Protein AF-A0A6I8Q903-F1 (afdb_monomer_lite)

Sequence (90 aa):
MPSLLGKFLVLFFIILAVSFDCSGAPSEPMHPGDQASPEQLAKYYDDWWQYITFITRPSSKVEFTEFIESLLNILLKIGLNPNLSLHINI

Structure (mmCIF, N/CA/C/O backbone):
data_AF-A0A6I8Q903-F1
#
_entry.id   AF-A0A6I8Q903-F1
#
loop_
_atom_site.group_PDB
_atom_site.id
_atom_site.type_symbol
_atom_site.label_atom_id
_atom_site.label_alt_id
_atom_site.label_comp_id
_atom_site.label_asym_id
_atom_site.label_entity_id
_atom_site.label_seq_id
_atom_site.pdbx_PDB_ins_code
_atom_site.Cartn_x
_atom_site.Cartn_y
_atom_site.Cartn_z
_atom_site.occupancy
_atom_site.B_iso_or_equiv
_atom_site.auth_seq_id
_atom_site.auth_comp_id
_atom_site.auth_asym_id
_atom_site.auth_atom_id
_atom_site.pdbx_PDB_model_num
ATOM 1 N N . MET A 1 1 ? 23.112 12.159 -28.913 1.00 55.84 1 MET A N 1
ATOM 2 C CA . MET A 1 1 ? 21.633 12.206 -28.870 1.00 55.84 1 MET A CA 1
ATOM 3 C C . MET A 1 1 ? 21.154 10.907 -28.244 1.00 55.84 1 MET A C 1
ATOM 5 O O . MET A 1 1 ? 21.521 9.870 -28.786 1.00 55.84 1 MET A O 1
ATOM 9 N N . PRO A 1 2 ? 20.437 10.912 -27.105 1.00 56.59 2 PRO A N 1
ATOM 10 C CA . PRO A 1 2 ? 19.921 9.665 -26.554 1.00 56.59 2 PRO A CA 1
ATOM 11 C C . PRO A 1 2 ? 18.991 9.031 -27.587 1.00 56.59 2 PRO A C 1
ATOM 13 O O . PRO A 1 2 ? 18.134 9.722 -28.150 1.00 56.59 2 PRO A O 1
ATOM 16 N N . SER A 1 3 ? 19.218 7.748 -27.873 1.00 81.12 3 SER A N 1
ATOM 17 C CA . SER A 1 3 ? 18.399 6.984 -28.809 1.00 81.12 3 SER A CA 1
ATOM 18 C C . SER A 1 3 ? 16.935 7.060 -28.374 1.00 81.12 3 SER A C 1
ATOM 20 O O . SER A 1 3 ? 16.628 7.131 -27.181 1.00 81.12 3 SER A O 1
ATOM 22 N N . LEU A 1 4 ? 16.020 7.075 -29.344 1.00 81.44 4 LEU A N 1
ATOM 23 C CA . LEU A 1 4 ? 14.580 7.123 -29.079 1.00 81.44 4 LEU A CA 1
ATOM 24 C C . LEU A 1 4 ? 14.168 6.007 -28.096 1.00 81.44 4 LEU A C 1
ATOM 26 O O . LEU A 1 4 ? 13.431 6.256 -27.148 1.00 81.44 4 LEU A O 1
ATOM 30 N N . LEU A 1 5 ? 14.758 4.818 -28.261 1.00 79.69 5 LEU A N 1
ATOM 31 C CA . LEU A 1 5 ? 14.590 3.659 -27.384 1.00 79.69 5 LEU A CA 1
ATOM 32 C C . LEU A 1 5 ? 15.009 3.932 -25.929 1.00 79.69 5 LEU A C 1
ATOM 34 O O . LEU A 1 5 ? 14.297 3.551 -25.005 1.00 79.69 5 LEU A O 1
ATOM 38 N N . GLY A 1 6 ? 16.125 4.635 -25.713 1.00 78.25 6 GLY A N 1
ATOM 39 C CA . GLY A 1 6 ? 16.589 4.985 -24.369 1.00 78.25 6 GLY A CA 1
ATOM 40 C C . GLY A 1 6 ? 15.624 5.918 -23.635 1.00 78.25 6 GLY A C 1
ATOM 41 O O . GLY A 1 6 ? 15.409 5.769 -22.437 1.00 78.25 6 GLY A O 1
ATOM 42 N N . LYS A 1 7 ? 14.974 6.839 -24.357 1.00 81.38 7 LYS A N 1
ATOM 43 C CA . LYS A 1 7 ? 13.963 7.737 -23.774 1.00 81.38 7 LYS A CA 1
ATOM 44 C C . LYS A 1 7 ? 12.697 6.983 -23.362 1.00 81.38 7 LYS A C 1
ATOM 46 O O . LYS A 1 7 ? 12.144 7.273 -22.305 1.00 81.38 7 LYS A O 1
ATOM 51 N N . PHE A 1 8 ? 12.270 6.006 -24.165 1.00 83.25 8 PHE A N 1
ATOM 52 C CA . PHE A 1 8 ? 11.137 5.141 -23.826 1.00 83.25 8 PHE A CA 1
ATOM 53 C C . PHE A 1 8 ? 11.417 4.286 -22.594 1.00 83.25 8 PHE A C 1
ATOM 55 O O . PHE A 1 8 ? 10.564 4.204 -21.717 1.00 83.25 8 PHE A O 1
ATOM 62 N N . LEU A 1 9 ? 12.618 3.713 -22.491 1.00 84.06 9 LEU A N 1
ATOM 63 C CA . LEU A 1 9 ? 13.035 2.951 -21.313 1.00 84.06 9 LEU A CA 1
ATOM 64 C C . LEU A 1 9 ? 12.992 3.802 -20.041 1.00 84.06 9 LEU A C 1
ATOM 66 O O . LEU A 1 9 ? 12.429 3.376 -19.039 1.00 84.06 9 LEU A O 1
ATOM 70 N N . VAL A 1 10 ? 13.523 5.026 -20.092 1.00 81.56 10 VAL A N 1
ATOM 71 C CA . VAL A 1 10 ? 13.499 5.941 -18.940 1.00 81.56 10 VAL A CA 1
ATOM 72 C C . VAL A 1 10 ? 12.066 6.298 -18.538 1.00 81.56 10 VAL A C 1
ATOM 74 O O . VAL A 1 10 ? 11.732 6.217 -17.360 1.00 81.56 10 VAL A O 1
ATOM 77 N N . LEU A 1 11 ? 11.200 6.637 -19.496 1.00 83.94 11 LEU A N 1
ATOM 78 C CA . LEU A 1 11 ? 9.788 6.924 -19.216 1.00 83.94 11 LEU A CA 1
ATOM 79 C C . LEU A 1 11 ? 9.059 5.715 -18.624 1.00 83.94 11 LEU A C 1
ATOM 81 O O . LEU A 1 11 ? 8.297 5.866 -17.675 1.00 83.94 11 LEU A O 1
ATOM 85 N N . PHE A 1 12 ? 9.327 4.520 -19.146 1.00 82.94 12 PHE A N 1
ATOM 86 C CA . PHE A 1 12 ? 8.751 3.277 -18.649 1.00 82.94 12 PHE A CA 1
ATOM 87 C C . PHE A 1 12 ? 9.142 3.009 -17.189 1.00 82.94 12 PHE A C 1
ATOM 89 O O . PHE A 1 12 ? 8.271 2.738 -16.366 1.00 82.94 12 PHE A O 1
ATOM 96 N N . PHE A 1 13 ? 10.421 3.174 -16.834 1.00 78.19 13 PHE A N 1
ATOM 97 C CA . PHE A 1 13 ? 10.871 3.039 -15.445 1.00 78.19 13 PHE A CA 1
ATOM 98 C C . PHE A 1 13 ? 10.284 4.108 -14.517 1.00 78.19 13 PHE A C 1
ATOM 100 O O . PHE A 1 13 ? 9.971 3.794 -13.374 1.00 78.19 13 PHE A O 1
ATOM 107 N N . ILE A 1 14 ? 10.087 5.341 -14.994 1.00 79.44 14 ILE A N 1
ATOM 108 C CA . ILE A 1 14 ? 9.428 6.399 -14.212 1.00 79.44 14 ILE A CA 1
ATOM 109 C C . ILE A 1 14 ? 7.957 6.046 -13.951 1.00 79.44 14 ILE A C 1
ATOM 111 O O . ILE A 1 14 ? 7.491 6.186 -12.824 1.00 79.44 14 ILE A O 1
ATOM 115 N N . ILE A 1 15 ? 7.237 5.551 -14.961 1.00 78.69 15 ILE A N 1
ATOM 116 C CA . ILE A 1 15 ? 5.835 5.125 -14.822 1.00 78.69 15 ILE A CA 1
ATOM 117 C C . ILE A 1 15 ? 5.723 3.954 -13.840 1.00 78.69 15 ILE A C 1
ATOM 119 O O . ILE A 1 15 ? 4.842 3.959 -12.981 1.00 78.69 15 ILE A O 1
ATOM 123 N N . LEU A 1 16 ? 6.634 2.981 -13.921 1.00 72.62 16 LEU A N 1
ATOM 124 C CA . LEU A 1 16 ? 6.688 1.881 -12.960 1.00 72.62 16 LEU A CA 1
ATOM 125 C C . LEU A 1 16 ? 6.996 2.379 -11.548 1.00 72.62 16 LEU A C 1
ATOM 127 O O . LEU A 1 16 ? 6.281 2.020 -10.623 1.00 72.62 16 LEU A O 1
ATOM 131 N N . ALA A 1 17 ? 7.997 3.244 -11.378 1.00 66.44 17 ALA A N 1
ATOM 132 C CA . ALA A 1 17 ? 8.364 3.788 -10.072 1.00 66.44 17 ALA A CA 1
ATOM 133 C C . ALA A 1 17 ? 7.220 4.582 -9.419 1.00 66.44 17 ALA A C 1
ATOM 135 O O . ALA A 1 17 ? 7.021 4.470 -8.217 1.00 66.44 17 ALA A O 1
ATOM 136 N N . VAL A 1 18 ? 6.443 5.330 -10.210 1.00 66.12 18 VAL A N 1
ATOM 137 C CA . VAL A 1 18 ? 5.235 6.034 -9.741 1.00 66.12 18 VAL A CA 1
ATOM 138 C C . VAL A 1 18 ? 4.095 5.064 -9.417 1.00 66.12 18 VAL A C 1
ATOM 140 O O . VAL A 1 18 ? 3.306 5.327 -8.520 1.00 66.12 18 VAL A O 1
ATOM 143 N N . SER A 1 19 ? 4.001 3.938 -10.126 1.00 64.88 19 SER A N 1
ATOM 144 C CA . SER A 1 19 ? 2.975 2.916 -9.861 1.00 64.88 19 SER A CA 1
ATOM 145 C C . SER A 1 19 ? 3.285 2.088 -8.607 1.00 64.88 19 SER A C 1
ATOM 147 O O . SER A 1 19 ? 2.369 1.571 -7.971 1.00 64.88 19 SER A O 1
ATOM 149 N N . PHE A 1 20 ? 4.560 2.000 -8.216 1.00 60.28 20 PHE A N 1
ATOM 150 C CA . PHE A 1 20 ? 4.997 1.491 -6.915 1.00 60.28 20 PHE A CA 1
ATOM 151 C C . PHE A 1 20 ? 4.872 2.581 -5.846 1.00 60.28 20 PHE A C 1
ATOM 153 O O . PHE A 1 20 ? 5.845 2.968 -5.198 1.00 60.28 20 PHE A O 1
ATOM 160 N N . ASP A 1 21 ? 3.649 3.067 -5.645 1.00 48.84 21 ASP A N 1
ATOM 161 C CA . ASP A 1 21 ? 3.320 3.858 -4.469 1.00 48.84 21 ASP A CA 1
ATOM 162 C C . ASP A 1 21 ? 3.445 2.927 -3.256 1.00 48.84 21 ASP A C 1
ATOM 164 O O . ASP A 1 21 ? 2.614 2.048 -3.001 1.00 48.84 21 ASP A O 1
ATOM 168 N N . CYS A 1 22 ? 4.581 3.035 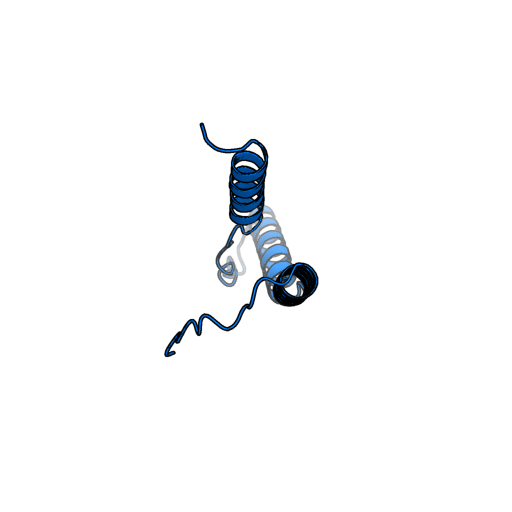-2.568 1.00 50.34 22 CYS A N 1
ATOM 169 C CA . CYS A 1 22 ? 4.863 2.305 -1.346 1.00 50.34 22 CYS A CA 1
ATOM 170 C C . CYS A 1 22 ? 4.048 2.968 -0.235 1.00 50.34 22 CYS A C 1
ATOM 172 O O . CYS A 1 22 ? 4.579 3.688 0.611 1.00 50.34 22 CYS A O 1
ATOM 174 N N . SER A 1 23 ? 2.731 2.769 -0.277 1.00 58.12 23 SER A N 1
ATOM 175 C CA . SER A 1 23 ? 1.856 3.145 0.818 1.00 58.12 23 SER A CA 1
ATOM 176 C C . SER A 1 23 ? 2.278 2.273 1.995 1.00 58.12 23 SER A C 1
ATOM 178 O O . SER A 1 23 ? 2.006 1.070 2.020 1.00 58.12 23 SER A O 1
ATOM 180 N N . GLY A 1 24 ? 3.041 2.858 2.922 1.00 58.59 24 GLY A N 1
ATOM 181 C CA . GLY A 1 24 ? 3.404 2.205 4.174 1.00 58.59 24 GLY A CA 1
ATOM 182 C C . GLY A 1 24 ? 2.145 1.628 4.813 1.00 58.59 24 GLY A C 1
ATOM 183 O O . GLY A 1 24 ? 1.065 2.206 4.671 1.00 58.59 24 GLY A O 1
ATOM 184 N N . ALA A 1 25 ? 2.269 0.461 5.447 1.00 61.19 25 ALA A N 1
ATOM 185 C CA . ALA A 1 25 ? 1.114 -0.212 6.021 1.00 61.19 25 ALA A CA 1
ATOM 186 C C . ALA A 1 25 ? 0.314 0.763 6.900 1.00 61.19 25 ALA A C 1
ATOM 188 O O . ALA A 1 25 ? 0.919 1.402 7.767 1.00 61.19 25 ALA A O 1
ATOM 189 N N . PRO A 1 26 ? -1.005 0.922 6.669 1.00 71.12 26 PRO A N 1
ATOM 190 C CA . PRO A 1 26 ? -1.834 1.746 7.523 1.00 71.12 26 PRO A CA 1
ATOM 191 C C . PRO A 1 26 ? -1.712 1.216 8.951 1.00 71.12 26 PRO A C 1
ATOM 193 O O . PRO A 1 26 ? -1.714 0.007 9.188 1.00 71.12 26 PRO A O 1
ATOM 196 N N . SER A 1 27 ? -1.535 2.128 9.899 1.00 77.19 27 SER A N 1
ATOM 197 C CA . SER A 1 27 ? -1.512 1.799 11.320 1.00 77.19 27 SER A CA 1
ATOM 198 C C . SER A 1 27 ? -2.861 1.224 11.748 1.00 77.19 27 SER A C 1
ATOM 200 O O . SER A 1 27 ? -3.896 1.656 11.241 1.00 77.19 27 SER A O 1
ATOM 202 N N . GLU A 1 28 ? -2.852 0.291 12.701 1.00 83.94 28 GLU A N 1
ATOM 203 C CA . GLU A 1 28 ? -4.079 -0.273 13.268 1.00 83.94 28 GLU A CA 1
ATOM 204 C C . GLU A 1 28 ? -5.001 0.849 13.801 1.00 83.94 28 GLU A C 1
ATOM 206 O O . GLU A 1 28 ? -4.540 1.685 14.590 1.00 83.94 28 GLU A O 1
ATOM 211 N N . PRO A 1 29 ? -6.277 0.915 13.369 1.00 85.69 29 PRO A N 1
ATOM 212 C CA . PRO A 1 29 ? -7.205 1.952 13.812 1.00 85.69 29 PRO A CA 1
ATOM 213 C C . PRO A 1 29 ? -7.529 1.831 15.306 1.00 85.69 29 PRO A C 1
ATOM 215 O O . PRO A 1 29 ? -7.936 0.775 15.793 1.00 85.69 29 PRO A O 1
ATOM 218 N N . MET A 1 30 ? -7.410 2.933 16.048 1.00 86.50 30 MET A N 1
ATOM 219 C CA . MET A 1 30 ? -7.676 2.955 17.490 1.00 86.50 30 MET A CA 1
ATOM 220 C C . MET A 1 30 ? -9.164 3.186 17.779 1.00 86.50 30 MET A C 1
ATOM 222 O O . MET A 1 30 ? -9.781 4.078 17.199 1.00 86.50 30 MET A O 1
ATOM 226 N N . HIS A 1 31 ? -9.746 2.396 18.688 1.00 86.31 31 HIS A N 1
ATOM 227 C CA . HIS A 1 31 ? -11.162 2.519 19.046 1.00 86.31 31 HIS A CA 1
ATOM 228 C C . HIS A 1 31 ? -11.453 3.897 19.675 1.00 86.31 31 HIS A C 1
ATOM 230 O O . HIS A 1 31 ? -10.788 4.259 20.649 1.00 86.31 31 HIS A O 1
ATOM 236 N N . PRO A 1 32 ? -12.444 4.664 19.174 1.00 83.56 32 PRO A N 1
ATOM 237 C CA . PRO A 1 32 ? -12.716 6.029 19.640 1.00 83.56 32 PRO A CA 1
ATOM 238 C C . PRO A 1 32 ? -13.372 6.099 21.035 1.00 83.56 32 PRO A C 1
ATOM 240 O O . PRO A 1 32 ? -13.571 7.190 21.565 1.00 83.56 32 PRO A O 1
ATOM 243 N N . GLY A 1 33 ? -13.66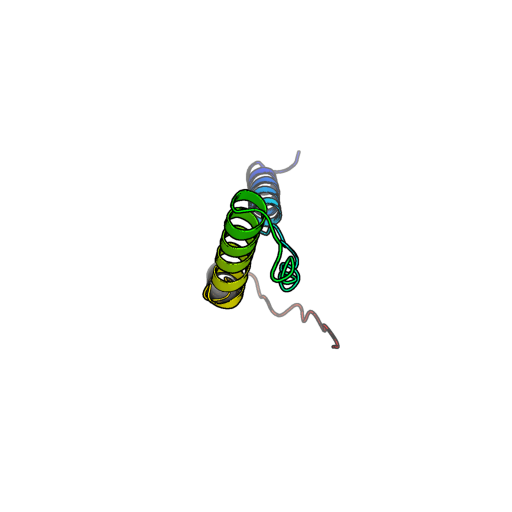7 4.949 21.651 1.00 87.19 33 GLY A N 1
ATOM 244 C CA . GLY A 1 33 ? -14.271 4.822 22.982 1.00 87.19 33 GLY A CA 1
ATOM 245 C C . GLY A 1 33 ? -15.795 4.671 22.939 1.00 87.19 33 GLY A C 1
ATOM 246 O O . GLY A 1 33 ? -16.442 5.024 21.960 1.00 87.19 33 GLY A O 1
ATOM 247 N N . ASP A 1 34 ? -16.386 4.156 24.019 1.00 85.75 34 ASP A N 1
ATOM 248 C CA . ASP A 1 34 ? -17.811 3.767 24.058 1.00 85.75 34 ASP A CA 1
ATOM 249 C C . ASP A 1 34 ? -18.796 4.950 24.056 1.00 85.75 34 ASP A C 1
ATOM 251 O O . ASP A 1 34 ? -20.007 4.761 24.002 1.00 85.75 34 ASP A O 1
ATOM 255 N N . GLN A 1 35 ? -18.286 6.179 24.162 1.00 87.44 35 GLN A N 1
ATOM 256 C CA . GLN A 1 35 ? -19.060 7.426 24.111 1.00 87.44 35 GLN A CA 1
ATOM 257 C C . GLN A 1 35 ? -18.824 8.197 22.800 1.00 87.44 35 GLN A C 1
ATOM 259 O O . GLN A 1 35 ? -19.135 9.386 22.720 1.00 87.44 35 GLN A O 1
ATOM 264 N N . ALA A 1 36 ? -18.230 7.552 21.791 1.00 83.88 36 ALA A N 1
ATOM 265 C CA . ALA A 1 36 ? -17.953 8.168 20.502 1.00 83.88 36 ALA A CA 1
ATOM 266 C C . ALA A 1 36 ? -19.245 8.548 19.764 1.00 83.88 36 ALA A C 1
ATOM 268 O O . ALA A 1 36 ? -20.253 7.837 19.819 1.00 83.88 36 ALA A O 1
ATOM 269 N N . SER A 1 37 ? -19.206 9.668 19.040 1.00 91.12 37 SER A N 1
ATOM 270 C CA . SER A 1 37 ? -20.331 10.071 18.200 1.00 91.12 37 SER A CA 1
ATOM 271 C C . SER A 1 37 ? -20.518 9.093 17.026 1.00 91.12 37 SER A C 1
ATOM 273 O O . SER A 1 37 ? -19.558 8.430 16.613 1.00 91.12 37 SER A O 1
ATOM 275 N N . PRO A 1 38 ? -21.726 9.000 16.442 1.00 90.56 38 PRO A N 1
ATOM 276 C CA . PRO A 1 38 ? -21.976 8.140 15.284 1.00 90.56 38 PRO A CA 1
ATOM 277 C C . PRO A 1 38 ? -21.022 8.411 14.112 1.00 90.56 38 PRO A C 1
ATOM 279 O O . PRO A 1 38 ? -20.611 7.483 13.420 1.00 90.56 38 PRO A O 1
ATOM 282 N N . GLU A 1 39 ? -20.619 9.666 13.918 1.00 91.19 39 GLU A N 1
ATOM 283 C CA . GLU A 1 39 ? -19.677 10.077 12.872 1.00 91.19 39 GLU A CA 1
ATOM 284 C C . GLU A 1 39 ? -18.257 9.568 13.152 1.00 91.19 39 GLU A C 1
ATOM 286 O O . GLU A 1 39 ? -17.546 9.160 12.234 1.00 91.19 39 GLU A O 1
ATOM 291 N N . GLN A 1 40 ? -17.842 9.558 14.423 1.00 89.00 40 GLN A N 1
ATOM 292 C CA . GLN A 1 40 ? -16.546 9.015 14.836 1.00 89.00 40 GLN A CA 1
ATOM 293 C C . GLN A 1 40 ? -16.500 7.493 14.682 1.00 89.00 40 GLN A C 1
ATOM 295 O O . GLN A 1 40 ? -15.486 6.954 14.244 1.00 89.00 40 GLN A O 1
ATOM 300 N N . LEU A 1 41 ? -17.606 6.812 14.987 1.00 91.00 41 LEU A N 1
ATOM 301 C CA . LEU A 1 41 ? -17.770 5.379 14.742 1.00 91.00 41 LEU A CA 1
ATOM 302 C C . LEU A 1 41 ? -17.746 5.049 13.246 1.00 91.00 41 LEU A C 1
ATOM 304 O O . LEU A 1 41 ? -17.043 4.128 12.847 1.00 91.00 41 LEU A O 1
ATOM 308 N N . ALA A 1 42 ? -18.458 5.814 12.414 1.00 90.44 42 ALA A N 1
ATOM 309 C CA . ALA A 1 42 ? -18.445 5.624 10.963 1.00 90.44 42 ALA A CA 1
ATOM 310 C C . ALA A 1 42 ? -17.024 5.748 10.395 1.00 90.44 42 ALA A C 1
ATOM 312 O O . ALA A 1 42 ? -16.560 4.851 9.694 1.00 90.44 42 ALA A O 1
ATOM 313 N N . LYS A 1 43 ? -16.295 6.797 10.796 1.00 89.25 43 LYS A N 1
ATOM 314 C CA . LYS A 1 43 ? -14.895 6.983 10.403 1.00 89.25 43 LYS A CA 1
ATOM 315 C C . LYS A 1 43 ? -13.997 5.834 10.876 1.00 89.25 43 LYS A C 1
ATOM 317 O O . LYS A 1 43 ? -13.161 5.364 10.117 1.00 89.25 43 LYS A O 1
ATOM 322 N N . TYR A 1 44 ? -14.192 5.357 12.104 1.00 90.38 44 TYR A N 1
ATOM 323 C CA . TYR A 1 44 ? -13.455 4.210 12.635 1.00 90.38 44 TYR A CA 1
ATOM 324 C C . TYR A 1 44 ? -13.672 2.940 11.798 1.00 90.38 44 TYR A C 1
ATOM 326 O O . TYR A 1 44 ? -12.716 2.217 11.521 1.00 90.38 44 TYR A O 1
ATOM 334 N N . TYR A 1 45 ? -14.903 2.677 11.353 1.00 89.94 45 TYR A N 1
ATOM 335 C CA . TYR A 1 45 ? -15.192 1.540 10.476 1.00 89.94 45 TYR A CA 1
ATOM 336 C C . TYR A 1 45 ? -14.599 1.699 9.072 1.00 89.94 45 TYR A C 1
ATOM 338 O O . TYR A 1 45 ? -14.118 0.712 8.514 1.00 89.94 45 TYR A O 1
ATOM 346 N N . ASP A 1 46 ? -14.581 2.914 8.522 1.00 89.00 46 ASP A N 1
ATOM 347 C CA . ASP A 1 46 ? -13.924 3.197 7.241 1.00 89.00 46 ASP A CA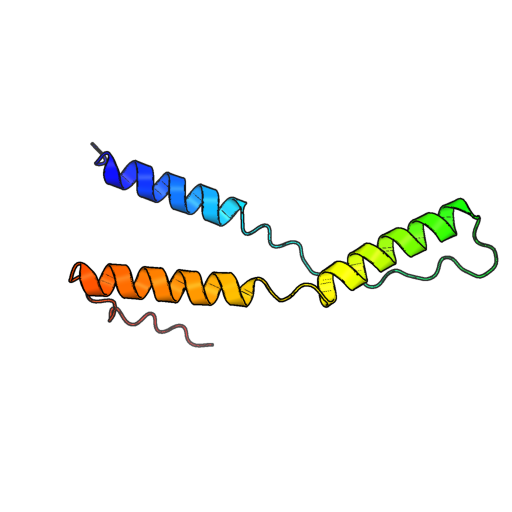 1
ATOM 348 C C . ASP A 1 46 ? -12.409 2.952 7.325 1.00 89.00 46 ASP A C 1
ATOM 350 O O . ASP A 1 46 ? -11.835 2.281 6.460 1.00 89.00 46 ASP A O 1
ATOM 354 N N . ASP A 1 47 ? -11.772 3.419 8.404 1.00 88.38 47 ASP A N 1
ATOM 355 C CA . ASP A 1 47 ? -10.347 3.195 8.668 1.00 88.38 47 ASP A CA 1
ATOM 356 C C . ASP A 1 47 ? -10.048 1.685 8.820 1.00 88.38 47 ASP A C 1
ATOM 358 O O . ASP A 1 47 ? -9.065 1.176 8.272 1.00 88.38 47 ASP A O 1
ATOM 362 N N . TRP A 1 48 ? -10.933 0.926 9.482 1.00 90.19 48 TRP A N 1
ATOM 363 C CA . TRP A 1 48 ? -10.848 -0.541 9.553 1.00 90.19 48 TRP A CA 1
ATOM 364 C C . TRP A 1 48 ? -10.976 -1.217 8.206 1.00 90.19 48 TRP A C 1
ATOM 366 O O . TRP A 1 48 ? -10.223 -2.145 7.905 1.00 90.19 48 TRP A O 1
ATOM 376 N N . TRP A 1 49 ? -11.928 -0.776 7.392 1.00 86.88 49 TRP A N 1
ATOM 377 C CA . TRP A 1 49 ? -12.129 -1.340 6.070 1.00 86.88 49 TRP A CA 1
ATOM 378 C C . TRP A 1 49 ? -10.880 -1.165 5.205 1.00 86.88 49 TRP A C 1
ATOM 380 O O . TRP A 1 49 ? -10.449 -2.109 4.536 1.00 86.88 49 TRP A O 1
ATOM 390 N N . GLN A 1 50 ? -10.243 0.005 5.269 1.00 82.19 50 GLN A N 1
ATOM 391 C CA . GLN A 1 50 ? -8.979 0.267 4.583 1.00 82.19 50 GLN A CA 1
ATOM 392 C C . GLN A 1 50 ? -7.831 -0.583 5.133 1.00 82.19 50 GLN A C 1
ATOM 394 O O . GLN A 1 50 ? -7.090 -1.174 4.346 1.00 82.19 50 GLN A O 1
ATOM 399 N N . TYR A 1 51 ? -7.713 -0.699 6.459 1.00 85.00 51 TYR A N 1
ATOM 400 C CA . TYR A 1 51 ? -6.700 -1.537 7.101 1.00 85.00 51 TYR A CA 1
ATOM 401 C C . TYR A 1 51 ? -6.833 -3.006 6.684 1.00 85.00 51 TYR A C 1
ATOM 403 O O . TYR A 1 51 ? -5.872 -3.600 6.196 1.00 85.00 51 TYR A O 1
ATOM 411 N N . ILE A 1 52 ? -8.043 -3.567 6.781 1.00 84.62 52 ILE A N 1
ATOM 412 C CA . ILE A 1 52 ? -8.356 -4.941 6.367 1.00 84.62 52 ILE A CA 1
ATOM 413 C C . ILE A 1 52 ? -8.054 -5.120 4.884 1.00 84.62 52 ILE A C 1
ATOM 415 O O . ILE A 1 52 ? -7.385 -6.077 4.503 1.00 84.62 52 ILE A O 1
ATOM 419 N N . THR A 1 53 ? -8.497 -4.191 4.039 1.00 83.06 53 THR A N 1
ATOM 420 C CA . THR A 1 53 ? -8.232 -4.237 2.595 1.00 83.06 53 THR A CA 1
ATOM 421 C C . THR A 1 53 ? -6.733 -4.218 2.302 1.00 83.06 53 THR A C 1
ATOM 423 O O . THR A 1 53 ? -6.280 -4.915 1.397 1.00 83.06 53 THR A O 1
ATOM 426 N N . PHE A 1 54 ? -5.944 -3.471 3.074 1.00 80.06 54 PHE A N 1
ATOM 427 C CA . PHE A 1 54 ? -4.495 -3.438 2.929 1.00 80.06 54 PHE A CA 1
ATOM 428 C C . PHE A 1 54 ? -3.838 -4.767 3.332 1.00 80.06 54 PHE A C 1
ATOM 430 O O . PHE A 1 54 ? -3.014 -5.282 2.578 1.00 80.06 54 PHE A O 1
ATOM 437 N N . ILE A 1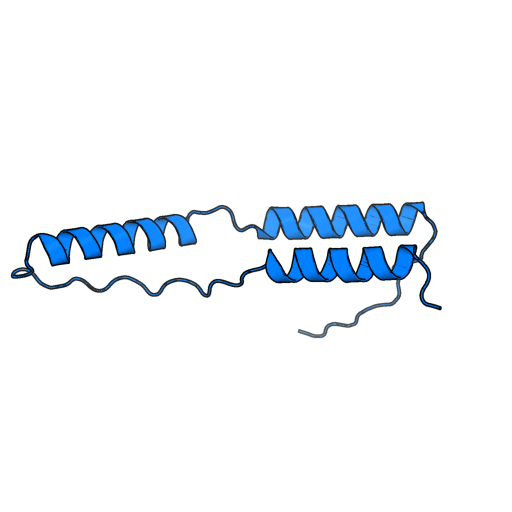 55 ? -4.212 -5.351 4.478 1.00 78.38 55 ILE A N 1
ATOM 438 C CA . ILE A 1 55 ? -3.612 -6.609 4.970 1.00 78.38 55 ILE A CA 1
ATOM 439 C C . ILE A 1 55 ? -4.107 -7.852 4.215 1.00 78.38 55 ILE A C 1
ATOM 441 O O . ILE A 1 55 ? -3.407 -8.862 4.173 1.00 78.38 55 ILE A O 1
ATOM 445 N N . THR A 1 56 ? -5.310 -7.794 3.636 1.00 75.75 56 THR A N 1
ATOM 446 C CA . THR A 1 56 ? -5.921 -8.903 2.881 1.00 75.75 56 THR A CA 1
ATOM 447 C C . THR A 1 56 ? -5.684 -8.803 1.384 1.00 75.75 56 THR A C 1
ATOM 449 O O . THR A 1 56 ? -5.882 -9.797 0.680 1.00 75.75 56 THR A O 1
ATOM 452 N N . ARG A 1 57 ? -5.248 -7.642 0.871 1.00 68.31 57 ARG A N 1
ATOM 453 C CA . ARG A 1 57 ? -4.853 -7.539 -0.530 1.00 68.31 57 ARG A CA 1
ATOM 454 C C . ARG A 1 57 ? -3.746 -8.560 -0.790 1.00 68.31 57 ARG A C 1
ATOM 456 O O . ARG A 1 57 ? -2.737 -8.545 -0.079 1.00 68.31 57 ARG A O 1
ATOM 463 N N . PRO A 1 58 ? -3.895 -9.432 -1.804 1.00 56.47 58 PRO A N 1
ATOM 464 C CA . PRO A 1 58 ? -2.793 -10.273 -2.233 1.00 56.47 58 PRO A CA 1
ATOM 465 C C . PRO A 1 58 ? -1.632 -9.340 -2.542 1.00 56.47 58 PRO A C 1
ATOM 467 O O . PRO A 1 58 ? -1.776 -8.378 -3.298 1.00 56.47 58 PRO A O 1
ATOM 470 N N . SER A 1 59 ? -0.513 -9.563 -1.857 1.00 57.25 59 SER A N 1
ATOM 471 C CA . SER A 1 59 ? 0.651 -8.705 -1.986 1.00 57.25 59 SER A CA 1
ATOM 472 C C . SER A 1 59 ? 0.997 -8.620 -3.472 1.00 57.25 59 SER A C 1
ATOM 474 O O . SER A 1 59 ? 1.288 -9.642 -4.095 1.00 57.25 59 SER A O 1
ATOM 476 N N . SER A 1 60 ? 0.998 -7.411 -4.036 1.00 53.31 60 SER A N 1
ATOM 477 C CA . SER A 1 60 ? 1.469 -7.125 -5.401 1.00 53.31 60 SER A CA 1
ATOM 478 C C . SER A 1 60 ? 2.910 -7.603 -5.648 1.00 53.31 60 SER A C 1
ATOM 480 O O . SER A 1 60 ? 3.406 -7.553 -6.767 1.00 53.31 60 SER A O 1
ATOM 482 N N . LYS A 1 61 ? 3.580 -8.144 -4.620 1.00 51.09 61 LYS A N 1
ATOM 483 C CA . LYS A 1 61 ? 4.756 -9.011 -4.730 1.00 51.09 61 LYS A CA 1
ATOM 484 C C . LYS A 1 61 ? 4.607 -10.106 -5.787 1.00 51.09 61 LYS A C 1
ATOM 486 O O . LYS A 1 61 ? 5.610 -10.397 -6.432 1.00 51.09 61 LYS A O 1
ATOM 491 N N . VAL A 1 62 ? 3.413 -10.680 -5.986 1.00 53.03 62 VAL A N 1
ATOM 492 C CA . VAL A 1 62 ? 3.182 -11.670 -7.059 1.00 53.03 62 VAL A CA 1
ATOM 493 C C . VAL A 1 62 ? 3.359 -11.019 -8.434 1.00 53.03 62 VAL A C 1
ATOM 495 O O . VAL A 1 62 ? 4.104 -11.533 -9.257 1.00 53.03 62 VAL A O 1
ATOM 498 N N . GLU A 1 63 ? 2.808 -9.821 -8.647 1.00 58.22 63 GLU A N 1
ATOM 499 C CA . GLU A 1 63 ? 2.982 -9.092 -9.912 1.00 58.22 63 GLU A CA 1
ATOM 500 C C . GLU A 1 63 ? 4.424 -8.620 -10.127 1.00 58.22 63 GLU A C 1
ATOM 502 O O . GLU A 1 63 ? 4.927 -8.688 -11.244 1.00 58.22 63 GLU A O 1
ATOM 507 N N . PHE A 1 64 ? 5.126 -8.178 -9.078 1.00 55.28 64 PHE A N 1
ATOM 508 C CA . PHE A 1 64 ? 6.525 -7.761 -9.212 1.00 55.28 64 PHE A CA 1
ATOM 509 C C . PHE A 1 64 ? 7.445 -8.939 -9.540 1.00 55.28 64 PHE A C 1
ATOM 511 O O . PHE A 1 64 ? 8.312 -8.812 -10.399 1.00 55.28 64 PHE A O 1
ATOM 518 N N . THR A 1 65 ? 7.259 -10.092 -8.894 1.00 57.84 65 THR A N 1
ATOM 519 C CA . THR A 1 65 ? 8.066 -11.283 -9.205 1.00 57.84 65 THR A CA 1
ATOM 520 C C . THR A 1 65 ? 7.773 -11.806 -10.605 1.00 57.84 65 THR A C 1
ATOM 522 O O . THR A 1 65 ? 8.715 -12.028 -11.359 1.00 57.84 65 THR A O 1
ATOM 525 N N . GLU A 1 66 ? 6.507 -11.888 -11.017 1.00 67.81 66 GLU A N 1
ATOM 526 C CA . GLU A 1 66 ? 6.152 -12.265 -12.393 1.00 67.81 66 GLU A CA 1
ATOM 527 C C . GLU A 1 66 ? 6.666 -11.260 -13.433 1.00 67.81 66 GLU A C 1
ATOM 529 O O . GLU A 1 66 ? 7.128 -11.647 -14.510 1.00 67.81 66 GLU A O 1
ATOM 534 N N . PHE A 1 67 ? 6.656 -9.966 -13.109 1.00 67.44 67 PHE A N 1
ATOM 535 C CA . PHE A 1 67 ? 7.207 -8.920 -13.963 1.00 67.44 67 PHE A CA 1
ATOM 536 C C . PHE A 1 67 ? 8.730 -9.029 -14.110 1.00 67.44 67 PHE A C 1
ATOM 538 O O . PHE A 1 67 ? 9.242 -8.957 -15.229 1.00 67.44 67 PHE A O 1
ATOM 545 N N . ILE A 1 68 ? 9.461 -9.239 -13.011 1.00 70.19 68 ILE A N 1
ATOM 546 C CA . ILE A 1 68 ? 10.917 -9.430 -13.034 1.00 70.19 68 ILE A CA 1
ATOM 547 C C . ILE A 1 68 ? 11.282 -10.711 -13.789 1.00 70.19 68 ILE A C 1
ATOM 549 O O . ILE A 1 68 ? 12.173 -10.670 -14.634 1.00 70.19 68 ILE A O 1
ATOM 553 N N . GLU A 1 69 ? 10.562 -11.811 -13.575 1.00 76.81 69 GLU A N 1
ATOM 554 C CA . GLU A 1 69 ? 10.747 -13.059 -14.326 1.00 76.81 69 GLU A CA 1
ATOM 555 C C . GLU A 1 69 ? 10.455 -12.880 -15.824 1.00 76.81 69 GLU A C 1
ATOM 557 O O . GLU A 1 69 ? 11.192 -13.373 -16.682 1.00 76.81 69 GLU A O 1
ATOM 562 N N . SER A 1 70 ? 9.412 -12.125 -16.174 1.00 73.94 70 SER A N 1
ATOM 563 C CA . SER A 1 70 ? 9.092 -11.785 -17.564 1.00 73.94 70 SER A CA 1
ATOM 564 C C . SER A 1 70 ? 10.198 -10.942 -18.209 1.00 73.94 70 SER A C 1
ATOM 566 O O . SER A 1 70 ? 10.653 -11.252 -19.315 1.00 73.94 70 SER A O 1
ATOM 568 N N . LEU A 1 71 ? 10.711 -9.931 -17.500 1.00 69.38 71 LEU A N 1
ATOM 569 C CA . LEU A 1 71 ? 11.838 -9.121 -17.961 1.00 69.38 71 LEU A CA 1
ATOM 570 C C . LEU A 1 71 ? 13.122 -9.940 -18.108 1.00 69.38 71 LEU A C 1
ATOM 572 O O . LEU A 1 71 ? 13.782 -9.834 -19.140 1.00 69.38 71 LEU A O 1
ATOM 576 N N . LEU A 1 72 ? 13.466 -10.778 -17.129 1.00 75.38 72 LEU A N 1
ATOM 577 C CA . LEU A 1 72 ? 14.630 -11.665 -17.195 1.00 75.38 72 LEU A CA 1
ATOM 578 C C . LEU A 1 72 ? 14.536 -12.602 -18.403 1.00 75.38 72 LEU A C 1
ATOM 580 O O . LEU A 1 72 ? 15.503 -12.739 -19.152 1.00 75.38 72 LEU A O 1
ATOM 584 N N . ASN A 1 73 ? 13.358 -13.170 -18.660 1.00 76.12 73 ASN A N 1
ATOM 585 C CA . ASN A 1 73 ? 13.119 -14.008 -19.832 1.00 76.12 73 ASN A CA 1
ATOM 586 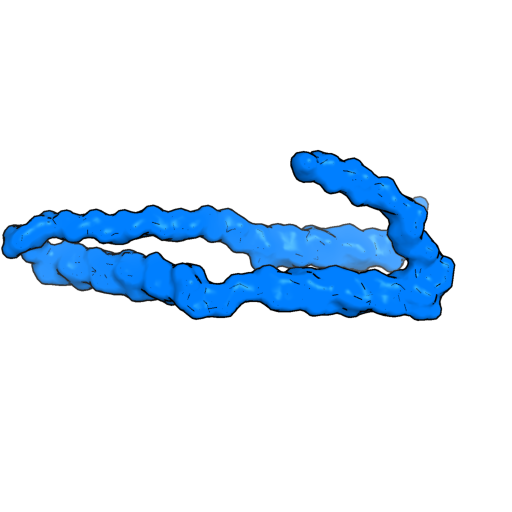C C . ASN A 1 73 ? 13.251 -13.241 -21.155 1.00 76.12 73 ASN A C 1
ATOM 588 O O . ASN A 1 73 ? 13.789 -13.779 -22.126 1.00 76.12 73 ASN A O 1
ATOM 592 N N . ILE A 1 74 ? 12.784 -11.993 -21.222 1.00 73.19 74 ILE A N 1
ATOM 593 C CA . ILE A 1 74 ? 12.964 -11.140 -22.406 1.00 73.19 74 ILE A CA 1
ATOM 594 C C . ILE A 1 74 ? 14.451 -10.835 -22.622 1.00 73.19 74 ILE A C 1
ATOM 596 O O . ILE A 1 74 ? 14.933 -10.979 -23.745 1.00 73.19 74 ILE A O 1
ATOM 600 N N . LEU A 1 75 ? 15.183 -10.477 -21.562 1.00 67.44 75 LEU A N 1
ATOM 601 C CA . LEU A 1 75 ? 16.621 -10.189 -21.605 1.00 67.44 75 LEU A CA 1
ATOM 602 C C . LEU A 1 75 ? 17.437 -11.408 -22.066 1.00 67.44 75 LEU A C 1
ATOM 604 O O . LEU A 1 75 ? 18.296 -11.279 -22.942 1.00 67.44 75 LEU A O 1
ATOM 608 N N . LEU A 1 76 ? 17.100 -12.599 -21.563 1.00 74.31 76 LEU A N 1
ATOM 609 C CA . LEU A 1 76 ? 17.691 -13.863 -22.005 1.00 74.31 76 LEU A CA 1
ATOM 610 C C . LEU A 1 76 ? 17.408 -14.145 -23.489 1.00 74.31 76 LEU A C 1
ATOM 612 O O . LEU A 1 76 ? 18.314 -14.543 -24.221 1.00 74.31 76 LEU A O 1
ATOM 616 N N . LYS A 1 77 ? 16.180 -13.892 -23.965 1.00 70.69 77 LYS A N 1
ATOM 617 C CA . LYS A 1 77 ? 15.790 -14.102 -25.374 1.00 70.69 77 LYS A CA 1
ATOM 618 C C . LYS A 1 77 ? 16.500 -13.169 -26.354 1.00 70.69 77 LYS A C 1
ATOM 620 O O . LYS A 1 77 ? 16.713 -13.560 -27.498 1.00 70.69 77 LYS A O 1
ATOM 625 N N . ILE A 1 78 ? 16.871 -11.962 -25.928 1.00 75.69 78 ILE A N 1
ATOM 626 C CA . ILE A 1 78 ? 17.620 -11.001 -26.757 1.00 75.69 78 ILE A CA 1
ATOM 627 C C . ILE A 1 78 ? 19.147 -11.135 -26.611 1.00 75.69 78 ILE A C 1
ATOM 629 O O . ILE A 1 78 ? 19.884 -10.320 -27.161 1.00 75.69 78 ILE A O 1
ATOM 633 N N . GLY A 1 79 ? 19.630 -12.165 -25.902 1.00 63.00 79 GLY A N 1
ATOM 634 C CA . GLY A 1 79 ? 21.057 -12.484 -25.778 1.00 63.00 79 GLY A CA 1
ATOM 635 C C . GLY A 1 79 ? 21.834 -11.594 -24.801 1.00 63.00 79 GLY A C 1
ATOM 636 O O . GLY A 1 79 ? 23.064 -11.639 -24.784 1.00 63.00 79 GLY A O 1
ATOM 637 N N . LEU A 1 80 ? 21.144 -10.794 -23.981 1.00 57.59 80 LEU A N 1
ATOM 638 C CA . LEU A 1 80 ? 21.762 -10.031 -22.898 1.00 57.59 80 LEU A CA 1
ATOM 639 C C . LEU A 1 80 ? 21.908 -10.947 -21.683 1.00 57.59 80 LEU A C 1
ATOM 641 O O . LEU A 1 80 ? 20.925 -11.352 -21.073 1.00 57.59 80 LEU A O 1
ATOM 645 N N . ASN A 1 81 ? 23.149 -11.302 -21.354 1.00 54.69 81 ASN A N 1
ATOM 646 C CA . ASN A 1 81 ? 23.466 -12.184 -20.237 1.00 54.69 81 ASN A CA 1
ATOM 647 C C . ASN A 1 81 ? 23.151 -11.492 -18.887 1.00 54.69 81 ASN A C 1
ATOM 649 O O . ASN A 1 81 ? 23.821 -10.512 -18.557 1.00 54.69 81 ASN A O 1
ATOM 653 N N . PRO A 1 82 ? 22.188 -11.985 -18.082 1.00 54.84 82 PRO A N 1
ATOM 654 C CA . PRO A 1 82 ? 21.839 -11.389 -16.792 1.00 54.84 82 PRO A CA 1
ATOM 655 C C . PRO A 1 82 ? 22.836 -11.726 -15.667 1.00 54.84 82 PRO A C 1
ATOM 657 O O . PRO A 1 82 ? 22.661 -11.260 -14.547 1.00 54.84 82 PRO A O 1
ATOM 660 N N . ASN A 1 83 ? 23.899 -12.502 -15.929 1.00 48.56 83 ASN A N 1
ATOM 661 C CA . ASN A 1 83 ? 24.904 -12.908 -14.933 1.00 48.56 83 ASN A CA 1
ATOM 662 C C . ASN A 1 83 ? 25.911 -11.796 -14.556 1.00 48.56 83 ASN A C 1
ATOM 664 O O . ASN A 1 83 ? 27.072 -12.075 -14.257 1.00 48.56 83 ASN A O 1
ATOM 668 N N . LEU A 1 84 ? 25.491 -10.528 -14.533 1.00 52.38 84 LEU A N 1
ATOM 669 C CA . LEU A 1 84 ? 26.203 -9.525 -13.744 1.00 52.38 84 LEU A CA 1
ATOM 670 C C . LEU A 1 84 ? 25.653 -9.616 -12.320 1.00 52.38 84 LEU A C 1
ATOM 672 O O . LEU A 1 84 ? 24.715 -8.917 -11.951 1.00 52.38 84 LEU A O 1
ATOM 676 N N . SER A 1 85 ? 26.209 -10.576 -11.580 1.00 42.94 85 SER A N 1
ATOM 677 C CA . SER A 1 85 ? 25.934 -10.885 -10.178 1.00 42.94 85 SER A CA 1
ATOM 678 C C . SER A 1 85 ? 25.797 -9.608 -9.338 1.00 42.94 85 SER A C 1
ATOM 680 O O . SER A 1 85 ? 26.787 -9.016 -8.905 1.00 42.94 85 SER A O 1
ATOM 682 N N . LEU A 1 86 ? 24.559 -9.159 -9.118 1.00 48.34 86 LEU A N 1
ATOM 683 C CA . LEU A 1 86 ? 24.235 -8.210 -8.062 1.00 48.34 86 LEU A CA 1
ATOM 684 C C . LEU A 1 86 ? 24.277 -9.001 -6.759 1.00 48.34 86 LEU A C 1
ATOM 686 O O . LEU A 1 86 ? 23.280 -9.555 -6.302 1.00 48.34 86 LEU A O 1
ATOM 690 N N . HIS A 1 87 ? 25.481 -9.080 -6.200 1.00 37.44 87 HIS A N 1
ATOM 691 C CA . HIS A 1 87 ? 25.748 -9.534 -4.845 1.00 37.44 87 HIS A CA 1
ATOM 692 C C . HIS A 1 87 ? 25.072 -8.552 -3.870 1.00 37.44 87 HIS A C 1
ATOM 694 O O . HIS A 1 87 ? 25.700 -7.644 -3.328 1.00 37.44 87 HIS A O 1
ATOM 700 N N . ILE A 1 88 ? 23.758 -8.686 -3.690 1.00 44.34 88 ILE A N 1
ATOM 701 C CA . ILE A 1 88 ? 23.024 -8.033 -2.609 1.00 44.34 88 ILE A CA 1
ATOM 702 C C . ILE A 1 88 ? 23.188 -8.950 -1.397 1.00 44.34 88 ILE A C 1
ATOM 704 O O . ILE A 1 88 ? 22.451 -9.918 -1.230 1.00 44.34 88 ILE A O 1
ATOM 708 N N . ASN A 1 89 ? 24.226 -8.681 -0.602 1.00 35.91 89 ASN A N 1
ATOM 709 C CA . ASN A 1 89 ? 24.348 -9.232 0.745 1.00 35.91 89 ASN A CA 1
ATOM 710 C C . ASN A 1 89 ? 23.243 -8.604 1.602 1.00 35.91 89 ASN A C 1
ATOM 712 O O . ASN A 1 89 ? 23.252 -7.390 1.815 1.00 35.91 89 ASN A O 1
ATOM 716 N N . ILE A 1 90 ? 22.301 -9.441 2.034 1.00 40.38 90 ILE A N 1
ATOM 717 C CA . ILE A 1 90 ? 21.376 -9.169 3.140 1.00 40.38 90 ILE A CA 1
ATOM 718 C C . ILE A 1 90 ? 22.120 -9.447 4.445 1.00 40.38 90 ILE A C 1
ATOM 720 O O . ILE A 1 90 ? 22.847 -10.467 4.482 1.00 40.38 90 ILE A O 1
#

Radius of gyration: 21.49 Å; chains: 1; bounding box: 48×26×53 Å

Organism: Xenopus tropicalis (NCBI:txid8364)

pLDDT: mean 71.76, std 14.83, range [35.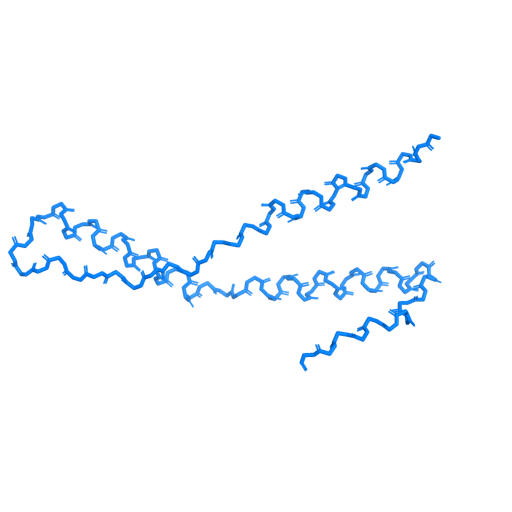91, 91.19]

Secondary structure (DSSP, 8-state):
---HHHHHHHHHHHHHHHH----PPPPPPPP--TT--HHHHHHHHHHHHHHHHHHHSPPTHHHHHHHHHHHHHHHHHTT----S------

InterPro domains:
  IPR001955 Pancreatic hormone-like [PR00278] (26-42)
  IPR001955 Pancreatic hormone-like [PR00278] (43-59)
  IPR001955 Pancreatic hormone-like [SM00309] (25-60)
  IPR001955 Pancreatic hormone-like [cd00126] (25-58)

Foldseek 3Di:
DPPPVNVVVVVVVVVVVVVPPCPDQQDQQDDPDPPDDPVRVVVSVVSVVVNCCRVPPPPCVVVVVVVVVVVVVVCVVVVNDPPPDPPPDD